Protein AF-A0A821U3C2-F1 (afdb_monomer_lite)

pLDDT: mean 88.62, std 7.86, range [51.34, 98.0]

Foldseek 3Di:
DEDPDADDDQQFKKFAQAQPDVPLPSHGGFIWGFHDDDPFWTWTAGQDDPRGRDIDIFGWDWDWDPDDPDPDTDIDGGGRIHTDLDDDPVSCPPPDDPDHDDDDVDDPDD

Radius of gyration: 15.97 Å; chains: 1; bounding box: 34×31×54 Å

Sequence (110 aa):
MPPHKLKLKISAIVMLLRNLDVKQGLCNEIRLIVRRLQNHTIDCEIATGSNKGSRIIIPRITMTPSDTFLPFKLRRHQFPIRLSFVMTINKSQGQTFERLGLLLPQPTLN

Secondary structure (DSSP, 8-state):
---SS----TT-EEEE-S-SBTTTTB-TT-EEEEEEE-SSEEEEEE-SSTTTT-EEEEE-EEE--SS---SS---EEE-SEEE-----HHHHTT---SS-----SS----

Structure (mmCIF, N/CA/C/O backbone):
data_AF-A0A821U3C2-F1
#
_entry.id   AF-A0A821U3C2-F1
#
loop_
_atom_site.group_PDB
_atom_site.id
_atom_site.type_symbol
_atom_site.label_atom_id
_atom_site.label_alt_id
_atom_site.label_comp_id
_atom_site.label_asym_id
_atom_site.label_entity_id
_atom_site.label_seq_id
_atom_site.pdbx_PDB_ins_code
_atom_site.Cartn_x
_atom_site.Cartn_y
_atom_site.Cartn_z
_atom_site.occupancy
_atom_site.B_iso_or_equiv
_atom_site.auth_seq_id
_atom_site.auth_comp_id
_atom_site.auth_asym_id
_atom_site.auth_atom_id
_atom_site.pdbx_PDB_model_num
ATOM 1 N N . MET A 1 1 ? 7.662 -5.458 -4.424 1.00 86.06 1 MET A N 1
ATOM 2 C CA . MET A 1 1 ? 6.721 -5.387 -5.571 1.00 86.06 1 MET A CA 1
ATOM 3 C C . MET A 1 1 ? 5.300 -5.636 -5.081 1.00 86.06 1 MET A C 1
ATOM 5 O O . MET A 1 1 ? 5.158 -6.473 -4.197 1.00 86.06 1 MET A O 1
ATOM 9 N N . PRO A 1 2 ? 4.265 -4.955 -5.608 1.00 88.69 2 PRO A N 1
ATOM 10 C CA . PRO A 1 2 ? 2.875 -5.212 -5.230 1.00 88.69 2 PRO A CA 1
ATOM 11 C C . PRO A 1 2 ? 2.425 -6.595 -5.718 1.00 88.69 2 PRO A C 1
ATOM 13 O O . PRO A 1 2 ? 2.973 -7.074 -6.716 1.00 88.69 2 PRO A O 1
ATOM 16 N N . PRO A 1 3 ? 1.437 -7.237 -5.072 1.00 90.00 3 PRO A N 1
ATOM 17 C CA . PRO A 1 3 ? 0.864 -8.499 -5.542 1.00 90.00 3 PRO A CA 1
ATOM 18 C C . PRO A 1 3 ? 0.393 -8.413 -7.001 1.00 90.00 3 PRO A C 1
ATOM 20 O O . PRO A 1 3 ? -0.074 -7.363 -7.443 1.00 90.00 3 PRO A O 1
ATOM 23 N N . HIS A 1 4 ? 0.486 -9.515 -7.757 1.00 90.25 4 HIS A N 1
ATOM 24 C CA . HIS A 1 4 ? -0.056 -9.561 -9.123 1.00 90.25 4 HIS A CA 1
ATOM 25 C C . HIS A 1 4 ? -1.576 -9.335 -9.116 1.00 90.25 4 HIS A C 1
ATOM 27 O O . HIS A 1 4 ? -2.078 -8.456 -9.813 1.00 90.25 4 HIS A O 1
ATOM 33 N N . LYS A 1 5 ? -2.284 -10.063 -8.243 1.00 93.56 5 LYS A N 1
ATOM 34 C CA . LYS A 1 5 ? -3.706 -9.867 -7.960 1.00 93.56 5 LYS A CA 1
ATOM 35 C C . LYS A 1 5 ? -3.862 -9.168 -6.613 1.00 93.56 5 LYS A C 1
ATOM 37 O O . LYS A 1 5 ? -3.627 -9.769 -5.568 1.00 93.56 5 LYS A O 1
ATOM 42 N N . LEU A 1 6 ? -4.254 -7.900 -6.644 1.00 93.44 6 LEU A N 1
ATOM 43 C CA . LEU A 1 6 ? -4.531 -7.104 -5.453 1.00 93.44 6 LEU A CA 1
ATOM 44 C C . LEU A 1 6 ? -6.040 -7.131 -5.175 1.00 93.44 6 LEU A C 1
ATOM 46 O O . LEU A 1 6 ? -6.819 -6.563 -5.934 1.00 93.44 6 LEU A O 1
ATOM 50 N N . LYS A 1 7 ? -6.454 -7.823 -4.108 1.00 94.50 7 LYS A N 1
ATOM 51 C CA . LYS A 1 7 ? -7.844 -7.842 -3.628 1.00 94.50 7 LYS A CA 1
ATOM 52 C C . LYS A 1 7 ? -7.958 -6.908 -2.428 1.00 94.50 7 LYS A C 1
ATOM 54 O O . LYS A 1 7 ? -7.210 -7.075 -1.471 1.00 94.50 7 LYS A O 1
ATOM 59 N N . LEU A 1 8 ? -8.872 -5.946 -2.478 1.00 94.50 8 LEU A N 1
ATOM 60 C CA . LEU A 1 8 ? -9.083 -4.953 -1.423 1.00 94.50 8 LEU A CA 1
ATOM 61 C C . LEU A 1 8 ? -10.568 -4.841 -1.093 1.00 94.50 8 LEU A C 1
ATOM 63 O O . LEU A 1 8 ? -11.419 -5.180 -1.911 1.00 94.50 8 LEU A O 1
ATOM 67 N N . LYS A 1 9 ? -10.856 -4.321 0.098 1.00 94.38 9 LYS A N 1
ATOM 68 C CA . LYS A 1 9 ? -12.190 -3.894 0.515 1.00 94.38 9 LYS A CA 1
ATOM 69 C C . LYS A 1 9 ? -12.111 -2.494 1.116 1.00 94.38 9 LYS A C 1
ATOM 71 O O . LYS A 1 9 ? -11.040 -2.075 1.558 1.00 94.38 9 LYS A O 1
ATOM 76 N N . ILE A 1 10 ? -13.239 -1.793 1.155 1.00 95.00 10 ILE A N 1
ATOM 77 C CA . ILE A 1 10 ? -13.360 -0.547 1.920 1.00 95.00 10 ILE A CA 1
ATOM 78 C C . ILE A 1 10 ? -13.021 -0.837 3.392 1.00 95.00 10 ILE A C 1
ATOM 80 O O . ILE A 1 10 ? -13.296 -1.926 3.903 1.00 95.00 10 ILE A O 1
ATOM 84 N N . SER A 1 11 ? -12.354 0.116 4.037 1.00 92.06 11 SER A N 1
ATOM 85 C CA . SER A 1 11 ? -11.809 0.045 5.399 1.00 92.06 11 SER A CA 1
ATOM 86 C C . SER A 1 11 ? -10.630 -0.915 5.587 1.00 92.06 11 SER A C 1
ATOM 88 O O . SER A 1 11 ? -10.147 -1.074 6.706 1.00 92.06 11 SER A O 1
ATOM 90 N N . ALA A 1 12 ? -10.119 -1.545 4.523 1.00 91.75 12 ALA A N 1
ATOM 91 C CA . ALA A 1 12 ? -8.883 -2.313 4.618 1.00 91.75 12 ALA A CA 1
ATOM 92 C C . ALA A 1 12 ? -7.689 -1.395 4.905 1.00 91.75 12 ALA A C 1
ATOM 94 O O . ALA A 1 12 ? -7.561 -0.323 4.308 1.00 91.75 12 ALA A O 1
ATOM 95 N N . ILE A 1 13 ? -6.785 -1.858 5.768 1.00 92.19 13 ILE A N 1
ATOM 96 C CA . ILE A 1 13 ? -5.504 -1.195 5.994 1.00 92.19 13 ILE A CA 1
ATOM 97 C C . ILE A 1 13 ? -4.501 -1.712 4.975 1.00 92.19 13 ILE A C 1
ATOM 99 O O . ILE A 1 13 ? -4.288 -2.919 4.821 1.00 92.19 13 ILE A O 1
ATOM 103 N N . VAL A 1 14 ? -3.876 -0.780 4.273 1.00 94.62 14 VAL A N 1
ATOM 104 C CA . VAL A 1 14 ? -2.854 -1.047 3.269 1.00 94.62 14 VAL A CA 1
ATOM 105 C C . VAL A 1 14 ? -1.578 -0.296 3.610 1.00 94.62 14 VAL A C 1
ATOM 107 O O . VAL A 1 14 ? -1.585 0.662 4.375 1.00 94.62 14 VAL A O 1
ATOM 110 N N . MET A 1 15 ? -0.466 -0.753 3.058 1.00 94.69 15 MET A N 1
ATOM 111 C CA . MET A 1 15 ? 0.852 -0.167 3.242 1.00 94.69 15 MET A CA 1
ATOM 112 C C . MET A 1 15 ? 1.424 0.242 1.891 1.00 94.69 15 MET A C 1
ATOM 114 O O . MET A 1 15 ? 1.381 -0.559 0.952 1.00 94.69 15 MET A O 1
ATOM 118 N N . LEU A 1 16 ? 1.975 1.452 1.807 1.00 94.50 16 LEU A N 1
ATOM 119 C CA . LEU A 1 16 ? 2.619 1.966 0.602 1.00 94.50 16 LEU A CA 1
ATOM 120 C C . LEU A 1 16 ? 3.984 1.294 0.370 1.00 94.50 16 LEU A C 1
ATOM 122 O O . LEU A 1 16 ? 4.748 1.052 1.301 1.00 94.50 16 LEU A O 1
ATOM 126 N N . LEU A 1 17 ? 4.284 0.969 -0.885 1.00 94.12 17 LEU A N 1
ATOM 127 C CA . LEU A 1 17 ? 5.470 0.216 -1.313 1.00 94.12 17 LEU A CA 1
ATOM 128 C C . LEU A 1 17 ? 6.513 1.072 -2.039 1.00 94.12 17 LEU A C 1
ATOM 130 O O . LEU A 1 17 ? 7.609 0.578 -2.316 1.00 94.12 17 LEU A O 1
ATOM 134 N N . ARG A 1 18 ? 6.145 2.295 -2.435 1.00 92.94 18 ARG A N 1
ATOM 135 C CA . ARG A 1 18 ? 7.013 3.267 -3.111 1.00 92.94 18 ARG A CA 1
ATOM 136 C C . ARG A 1 18 ? 6.731 4.666 -2.578 1.00 92.94 18 ARG A C 1
ATOM 138 O O . ARG A 1 18 ? 5.571 5.015 -2.393 1.00 92.94 18 ARG A O 1
ATOM 145 N N . ASN A 1 19 ? 7.784 5.460 -2.405 1.00 93.12 19 ASN A N 1
ATOM 146 C CA . ASN A 1 19 ? 7.664 6.886 -2.139 1.00 93.12 19 ASN A CA 1
ATOM 147 C C . ASN A 1 19 ? 6.923 7.524 -3.319 1.00 93.12 19 ASN A C 1
ATOM 149 O O . ASN A 1 19 ? 7.352 7.368 -4.464 1.00 93.12 19 ASN A O 1
ATOM 153 N N . LEU A 1 20 ? 5.815 8.200 -3.032 1.00 92.38 20 LEU A N 1
ATOM 154 C CA . LEU A 1 20 ? 5.050 8.961 -4.021 1.00 92.38 20 LEU A CA 1
ATOM 155 C C . LEU A 1 20 ? 5.273 10.457 -3.834 1.00 92.38 20 LEU A C 1
ATOM 157 O O . LEU A 1 20 ? 5.519 11.165 -4.802 1.00 92.38 20 LEU A O 1
ATOM 161 N N . ASP A 1 21 ? 5.237 10.913 -2.583 1.00 90.69 21 ASP A N 1
ATOM 162 C CA . ASP A 1 21 ? 5.488 12.301 -2.217 1.00 90.69 21 ASP A CA 1
ATOM 163 C C . ASP A 1 21 ? 6.021 12.359 -0.784 1.00 90.69 21 ASP A C 1
ATOM 165 O O . ASP A 1 21 ? 5.273 12.300 0.192 1.00 90.69 21 ASP A O 1
ATOM 169 N N . VAL A 1 22 ? 7.343 12.456 -0.656 1.00 87.31 22 VAL A N 1
ATOM 170 C CA . VAL A 1 22 ? 8.017 12.485 0.648 1.00 87.31 22 VAL A CA 1
ATOM 171 C C . VAL A 1 22 ? 7.657 13.745 1.437 1.00 87.31 22 VAL A C 1
ATOM 173 O O . VAL A 1 22 ? 7.548 13.682 2.659 1.00 87.31 22 VAL A O 1
ATOM 176 N N . LYS A 1 23 ? 7.411 14.874 0.759 1.00 86.69 23 LYS A N 1
ATOM 177 C CA . LYS A 1 23 ? 7.076 16.144 1.418 1.00 86.69 23 LYS A CA 1
ATOM 178 C C . LYS A 1 23 ? 5.701 16.074 2.078 1.00 86.69 23 LYS A C 1
ATOM 180 O O . LYS A 1 23 ? 5.523 16.589 3.174 1.00 86.69 23 LYS A O 1
ATOM 185 N N . GLN A 1 24 ? 4.762 15.378 1.440 1.00 84.06 24 GLN A N 1
ATOM 186 C CA . GLN A 1 24 ? 3.420 15.121 1.974 1.00 84.06 24 GLN A CA 1
ATOM 187 C C . GLN A 1 24 ? 3.355 13.878 2.882 1.00 84.06 24 GLN A C 1
ATOM 189 O O . GLN A 1 24 ? 2.275 13.463 3.310 1.00 84.06 24 GLN A O 1
ATOM 194 N N . GLY A 1 25 ? 4.499 13.260 3.194 1.00 85.19 25 GLY A N 1
ATOM 195 C CA . GLY A 1 25 ? 4.585 12.081 4.056 1.00 85.19 25 GLY A CA 1
ATOM 196 C C . GLY A 1 25 ? 4.146 10.770 3.391 1.00 85.19 25 GLY A C 1
ATOM 197 O O . GLY A 1 25 ? 4.036 9.755 4.072 1.00 85.19 25 GLY A O 1
ATOM 198 N N . LEU A 1 26 ? 3.927 10.741 2.073 1.00 90.25 26 LEU A N 1
ATOM 199 C CA . LEU A 1 26 ? 3.608 9.537 1.295 1.00 90.25 26 LEU A CA 1
ATOM 200 C C . LEU A 1 26 ? 4.872 8.738 0.968 1.00 90.25 26 LEU A C 1
ATOM 202 O O . LEU A 1 26 ? 5.265 8.563 -0.191 1.00 90.25 26 LEU A O 1
ATOM 206 N N . CYS A 1 27 ? 5.507 8.262 2.032 1.00 90.56 27 CYS A N 1
ATOM 207 C CA . CYS A 1 27 ? 6.712 7.451 2.000 1.00 90.56 27 CYS A CA 1
ATOM 208 C C . CYS A 1 27 ? 6.384 5.957 2.044 1.00 90.56 27 CYS A C 1
ATOM 210 O O . CYS A 1 27 ? 5.287 5.542 2.423 1.00 90.56 27 CYS A O 1
ATOM 212 N N . ASN A 1 28 ? 7.368 5.132 1.698 1.00 89.62 28 ASN A N 1
ATOM 213 C CA . ASN A 1 28 ? 7.329 3.696 1.929 1.00 89.62 28 ASN A CA 1
ATOM 214 C C . ASN A 1 28 ? 6.861 3.387 3.350 1.00 89.62 28 ASN A C 1
ATOM 216 O O . ASN A 1 28 ? 7.196 4.088 4.301 1.00 89.62 28 ASN A O 1
ATOM 220 N N . GLU A 1 29 ? 6.103 2.306 3.474 1.00 89.06 29 GLU A N 1
ATOM 221 C CA . GLU A 1 29 ? 5.623 1.764 4.743 1.00 89.06 29 GLU A CA 1
ATOM 222 C C . GLU A 1 29 ? 4.567 2.600 5.473 1.00 89.06 29 GLU A C 1
ATOM 224 O O . GLU A 1 29 ? 4.018 2.128 6.476 1.00 89.06 29 GLU A O 1
ATOM 229 N N . ILE A 1 30 ? 4.179 3.772 4.946 1.00 90.12 30 ILE A N 1
ATOM 230 C CA . ILE A 1 30 ? 3.023 4.477 5.493 1.00 90.12 30 ILE A CA 1
ATOM 231 C C . ILE A 1 30 ? 1.776 3.605 5.357 1.00 90.12 30 ILE A C 1
ATOM 233 O O . ILE A 1 30 ? 1.518 2.985 4.316 1.00 90.12 30 ILE A O 1
ATOM 237 N N . ARG A 1 31 ? 1.013 3.537 6.448 1.00 92.00 31 ARG A N 1
ATOM 238 C CA . ARG A 1 31 ? -0.254 2.819 6.495 1.00 92.00 31 ARG A CA 1
ATOM 239 C C . ARG A 1 31 ? -1.392 3.751 6.116 1.00 92.00 31 ARG A C 1
ATOM 241 O O . ARG A 1 31 ? -1.472 4.882 6.594 1.00 92.00 31 ARG A O 1
ATOM 248 N N . LEU A 1 32 ? -2.280 3.236 5.283 1.00 94.00 32 LEU A N 1
ATOM 249 C CA . LEU A 1 32 ? -3.431 3.935 4.742 1.00 94.00 32 LEU A CA 1
ATOM 250 C C . LEU A 1 32 ? -4.695 3.109 4.981 1.00 94.00 32 LEU A C 1
ATOM 252 O O . LEU A 1 32 ? -4.640 1.879 4.967 1.00 94.00 32 LEU A O 1
ATOM 256 N N . ILE A 1 33 ? -5.831 3.774 5.151 1.00 94.06 33 ILE A N 1
ATOM 257 C CA . ILE A 1 33 ? -7.156 3.153 5.227 1.00 94.06 33 ILE A CA 1
ATOM 258 C C . ILE A 1 33 ? -7.855 3.373 3.889 1.00 94.06 33 ILE A C 1
ATOM 260 O O . ILE A 1 33 ? -8.012 4.512 3.455 1.00 94.06 33 ILE A O 1
ATOM 264 N N . VAL A 1 34 ? -8.298 2.300 3.235 1.00 96.44 34 VAL A N 1
ATOM 265 C CA . VAL A 1 34 ? -9.053 2.396 1.978 1.00 96.44 34 VAL A CA 1
ATOM 266 C C . VAL A 1 34 ? -10.427 3.002 2.257 1.00 96.44 34 VAL A C 1
ATOM 268 O O . VAL A 1 34 ? -11.227 2.418 2.985 1.00 96.44 34 VAL A O 1
ATOM 271 N N . ARG A 1 35 ? -10.733 4.151 1.654 1.00 97.06 35 ARG A N 1
ATOM 272 C CA . ARG A 1 35 ? -12.037 4.818 1.779 1.00 97.06 35 ARG A CA 1
ATOM 273 C C . ARG A 1 35 ? -12.924 4.578 0.567 1.00 97.06 35 ARG A C 1
ATOM 275 O O . ARG A 1 35 ? -14.115 4.340 0.744 1.00 97.06 35 ARG A O 1
ATOM 282 N N . ARG A 1 36 ? -12.368 4.596 -0.651 1.00 98.00 36 ARG A N 1
ATOM 283 C CA . ARG A 1 36 ? -13.108 4.283 -1.889 1.00 98.00 36 ARG A CA 1
ATOM 284 C C . ARG A 1 36 ? -12.221 3.566 -2.903 1.00 98.00 36 ARG A C 1
ATOM 286 O O . ARG A 1 36 ? -11.035 3.863 -3.024 1.00 98.00 36 ARG A O 1
ATOM 293 N N . LEU A 1 37 ? -12.818 2.639 -3.647 1.00 97.88 37 LEU A N 1
ATOM 294 C CA . LEU A 1 37 ? -12.183 1.935 -4.761 1.00 97.88 37 LEU A CA 1
ATOM 295 C C . LEU A 1 37 ? -12.790 2.450 -6.067 1.00 97.88 37 LEU A C 1
ATOM 297 O O . LEU A 1 37 ? -14.003 2.383 -6.245 1.00 97.88 37 LEU A O 1
ATOM 301 N N . GLN A 1 38 ? -11.953 2.972 -6.959 1.00 95.94 38 GLN A N 1
ATOM 302 C CA . GLN A 1 38 ? -12.342 3.418 -8.297 1.00 95.94 38 GLN A CA 1
ATOM 303 C C . GLN A 1 38 ? -11.595 2.585 -9.349 1.00 95.94 38 GLN A C 1
ATOM 305 O O . GLN A 1 38 ? -10.682 1.821 -9.028 1.00 95.94 38 GLN A O 1
ATOM 310 N N . ASN A 1 39 ? -11.959 2.740 -10.623 1.00 92.19 39 ASN A N 1
ATOM 311 C CA . ASN A 1 39 ? -11.386 1.938 -11.712 1.00 92.19 39 ASN A CA 1
ATOM 312 C C . ASN A 1 39 ? -9.858 2.107 -11.842 1.00 92.19 39 ASN A C 1
ATOM 314 O O . ASN A 1 39 ? -9.133 1.134 -12.066 1.00 92.19 39 ASN A O 1
ATOM 318 N N . HIS A 1 40 ? -9.358 3.333 -11.656 1.00 94.38 40 HIS A N 1
ATOM 319 C CA . HIS A 1 40 ? -7.955 3.692 -11.916 1.00 94.38 40 HIS A CA 1
ATOM 320 C C . HIS A 1 40 ? -7.208 4.237 -10.693 1.00 94.38 40 HIS A C 1
ATOM 322 O O . HIS A 1 40 ? -5.989 4.400 -10.729 1.00 94.38 40 HIS A O 1
ATOM 328 N N . THR A 1 41 ? -7.926 4.482 -9.603 1.00 96.94 41 THR A N 1
ATOM 329 C CA . THR A 1 41 ? -7.452 5.196 -8.416 1.00 96.94 41 THR A CA 1
ATOM 330 C C . THR A 1 41 ? -8.031 4.566 -7.158 1.00 96.94 41 THR A C 1
ATOM 332 O O . THR A 1 41 ? -9.096 3.945 -7.177 1.00 96.94 41 THR A O 1
ATOM 335 N N . ILE A 1 42 ? -7.323 4.723 -6.044 1.00 98.00 42 ILE A N 1
ATOM 336 C CA . ILE A 1 42 ? -7.817 4.339 -4.723 1.00 98.00 42 ILE A CA 1
ATOM 337 C C . ILE A 1 42 ? -7.764 5.568 -3.835 1.00 98.00 42 ILE A C 1
ATOM 339 O O . ILE A 1 42 ? -6.717 6.191 -3.688 1.00 98.00 42 ILE A O 1
ATOM 343 N N . ASP A 1 43 ? -8.901 5.899 -3.246 1.00 97.75 43 ASP A N 1
ATOM 344 C CA . ASP A 1 43 ? -9.009 6.960 -2.262 1.00 97.75 43 ASP A CA 1
ATOM 345 C C . ASP A 1 43 ? -8.698 6.380 -0.886 1.00 97.75 43 ASP A C 1
ATOM 347 O O . ASP A 1 43 ? -9.355 5.442 -0.414 1.00 97.75 43 ASP A O 1
ATOM 351 N N . CYS A 1 44 ? -7.660 6.926 -0.274 1.00 96.56 44 CYS A N 1
ATOM 352 C CA . CYS A 1 44 ? -7.072 6.463 0.960 1.00 96.56 44 CYS A CA 1
ATOM 353 C C . CYS A 1 44 ? -7.048 7.586 1.993 1.00 96.56 44 CYS A C 1
ATOM 355 O O . CYS A 1 44 ? -6.967 8.766 1.668 1.00 96.56 44 CYS A O 1
ATOM 357 N N . GLU A 1 45 ? -7.046 7.205 3.259 1.00 95.19 45 GLU A N 1
ATOM 358 C CA . GLU A 1 45 ? -6.789 8.104 4.376 1.00 95.19 45 GLU A CA 1
ATOM 359 C C . GLU A 1 45 ? -5.497 7.702 5.076 1.00 95.19 45 GLU A C 1
ATOM 361 O O . GLU A 1 45 ? -5.250 6.513 5.281 1.00 95.19 45 GLU A O 1
ATOM 366 N N . ILE A 1 46 ? -4.672 8.672 5.460 1.00 93.06 46 ILE A N 1
ATOM 367 C CA . ILE A 1 46 ? -3.448 8.399 6.214 1.00 93.06 46 ILE A CA 1
ATOM 368 C C . ILE A 1 46 ? -3.808 7.914 7.622 1.00 93.06 46 ILE A C 1
ATOM 370 O O . ILE A 1 46 ? -4.423 8.636 8.405 1.00 93.06 46 ILE A O 1
ATOM 374 N N . ALA A 1 47 ? -3.389 6.692 7.965 1.00 89.31 47 ALA A N 1
ATOM 375 C CA . ALA A 1 47 ? -3.759 6.060 9.231 1.00 89.31 47 ALA A CA 1
ATOM 376 C C . ALA A 1 47 ? -2.927 6.565 10.423 1.00 89.31 47 ALA A C 1
ATOM 378 O O . ALA A 1 47 ? -3.371 6.515 11.571 1.00 89.31 47 ALA A O 1
ATOM 379 N N . THR A 1 48 ? -1.689 7.001 10.171 1.00 79.50 48 THR A N 1
ATOM 380 C CA . THR A 1 48 ? -0.689 7.284 11.210 1.00 79.50 48 THR A CA 1
ATOM 381 C C . THR A 1 48 ? 0.270 8.393 10.789 1.00 79.50 48 THR A C 1
ATOM 383 O O . THR A 1 48 ? 0.556 8.520 9.603 1.00 79.50 48 THR A O 1
ATOM 386 N N . GLY A 1 49 ? 0.860 9.097 11.758 1.00 82.12 49 GLY A N 1
ATOM 387 C CA . GLY A 1 49 ? 1.847 1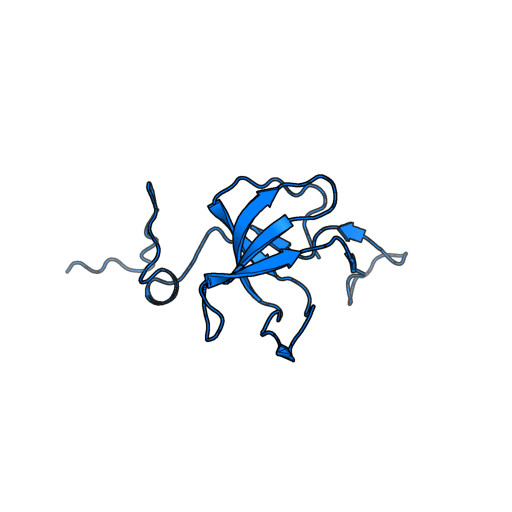0.159 11.520 1.00 82.12 49 GLY A CA 1
ATOM 388 C C . GLY A 1 49 ? 1.243 11.558 11.640 1.00 82.12 49 GLY A C 1
ATOM 389 O O . GLY A 1 49 ? 0.077 11.698 12.002 1.00 82.12 49 GLY A O 1
ATOM 390 N N . SER A 1 50 ? 2.041 12.583 11.337 1.00 83.81 50 SER A N 1
ATOM 391 C CA . SER A 1 50 ? 1.637 13.997 11.421 1.00 83.81 50 SER A CA 1
ATOM 392 C C . SER A 1 50 ? 0.443 14.331 10.526 1.00 83.81 50 SER A C 1
ATOM 394 O O . SER A 1 50 ? -0.387 15.152 10.890 1.00 83.81 50 SER A O 1
ATOM 396 N N . ASN A 1 51 ? 0.320 13.638 9.393 1.00 88.38 51 ASN A N 1
ATOM 397 C CA . ASN A 1 51 ? -0.728 13.880 8.403 1.00 88.38 51 ASN A CA 1
ATOM 398 C C . ASN A 1 51 ? -1.936 12.937 8.578 1.00 88.38 51 ASN A C 1
ATOM 400 O O . ASN A 1 51 ? -2.706 12.751 7.633 1.00 88.38 51 ASN A O 1
ATOM 404 N N . LYS A 1 52 ? -2.102 12.306 9.755 1.00 88.81 52 LYS A N 1
ATOM 405 C CA . LYS A 1 52 ? -3.221 11.389 10.052 1.00 88.81 52 LYS A CA 1
ATOM 406 C C . LYS A 1 52 ? -4.569 12.037 9.709 1.00 88.81 52 LYS A C 1
ATOM 408 O O . LYS A 1 52 ? -4.798 13.200 10.016 1.00 88.81 52 LYS A O 1
ATOM 413 N N . GLY A 1 53 ? -5.460 11.268 9.085 1.00 91.50 53 GLY A N 1
ATOM 414 C CA . GLY A 1 53 ? -6.791 11.728 8.674 1.00 91.50 53 GLY A CA 1
ATOM 415 C C . GLY A 1 53 ? -6.829 12.431 7.312 1.00 91.50 53 GLY A C 1
ATOM 416 O O . GLY A 1 53 ? -7.906 12.593 6.742 1.00 91.50 53 GLY A O 1
ATOM 417 N N . SER A 1 54 ? -5.675 12.792 6.741 1.00 93.56 54 SER A N 1
ATOM 418 C CA . SER A 1 54 ? -5.618 13.407 5.410 1.00 93.56 54 SER A CA 1
ATOM 419 C C . SER A 1 54 ? -6.016 12.412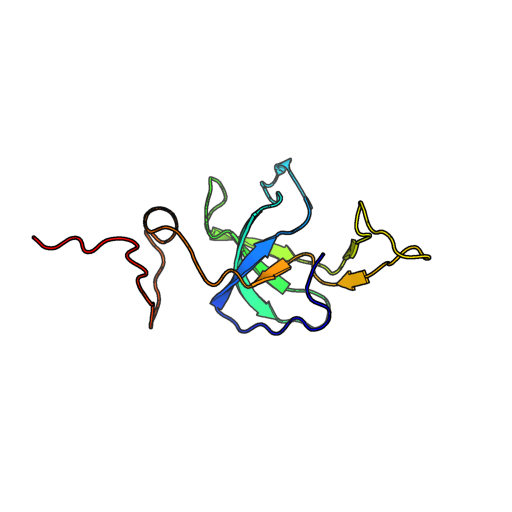 4.322 1.00 93.56 54 SER A C 1
ATOM 421 O O . SER A 1 54 ? -5.605 11.247 4.350 1.00 93.56 54 SER A O 1
ATOM 423 N N . ARG A 1 55 ? -6.795 12.885 3.342 1.00 95.25 55 ARG A N 1
ATOM 424 C CA . ARG A 1 55 ? -7.241 12.099 2.185 1.00 95.25 55 ARG A CA 1
ATOM 425 C C . ARG A 1 55 ? -6.253 12.219 1.039 1.00 95.25 55 ARG A C 1
ATOM 427 O O . ARG A 1 55 ? -5.827 13.316 0.697 1.00 95.25 55 ARG A O 1
ATOM 434 N N . ILE A 1 56 ? -5.901 11.084 0.450 1.00 95.50 56 ILE A N 1
ATOM 435 C CA . ILE A 1 56 ? -4.911 10.980 -0.618 1.00 95.50 56 ILE A CA 1
ATOM 436 C C . ILE A 1 56 ? -5.362 9.976 -1.674 1.00 95.50 56 ILE A C 1
ATOM 438 O O . ILE A 1 56 ? -5.944 8.936 -1.366 1.00 95.50 56 ILE A O 1
ATOM 442 N N . ILE A 1 57 ? -5.068 10.285 -2.934 1.00 96.69 57 ILE A N 1
ATOM 443 C CA . ILE A 1 57 ? -5.381 9.420 -4.069 1.00 96.69 57 ILE A CA 1
ATOM 444 C C . ILE A 1 57 ? -4.137 8.619 -4.442 1.00 96.69 57 ILE A C 1
ATOM 446 O O . ILE A 1 57 ? -3.082 9.180 -4.724 1.00 96.69 57 ILE A O 1
ATOM 450 N N . ILE A 1 58 ? -4.269 7.296 -4.470 1.00 96.94 58 ILE A N 1
ATOM 451 C CA . ILE A 1 58 ? -3.223 6.376 -4.908 1.00 96.94 58 ILE A CA 1
ATOM 452 C C . ILE A 1 58 ? -3.475 5.980 -6.369 1.00 96.94 58 ILE A C 1
ATOM 454 O O . ILE A 1 58 ? -4.444 5.260 -6.642 1.00 96.94 58 ILE A O 1
ATOM 458 N N . PRO 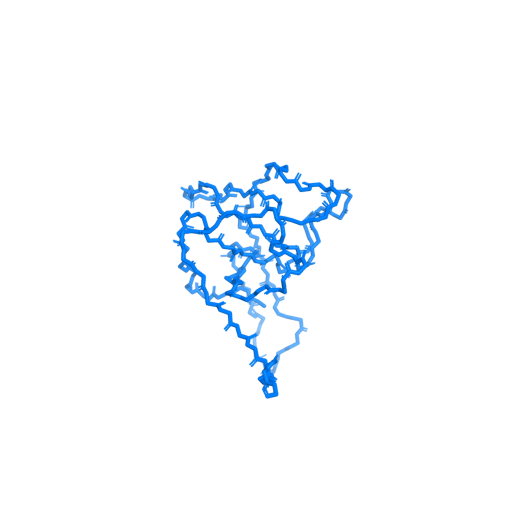A 1 59 ? -2.616 6.404 -7.313 1.00 96.62 59 PRO A N 1
ATOM 459 C CA . PRO A 1 59 ? -2.661 5.934 -8.690 1.00 96.62 59 PRO A CA 1
ATOM 460 C C . PRO A 1 59 ? -1.918 4.601 -8.851 1.00 96.62 59 PRO A C 1
ATOM 462 O O . PRO A 1 59 ? -1.166 4.153 -7.977 1.00 96.62 59 PRO A O 1
ATOM 465 N N . ARG A 1 60 ? -2.089 3.964 -10.010 1.00 96.19 60 ARG A N 1
ATOM 466 C CA . ARG A 1 60 ? -1.205 2.874 -10.439 1.00 96.19 60 ARG A CA 1
ATOM 467 C C . ARG A 1 60 ? 0.122 3.445 -10.926 1.00 96.19 60 ARG A C 1
ATOM 469 O O . ARG A 1 60 ? 0.143 4.437 -11.646 1.00 96.19 60 ARG A O 1
ATOM 476 N N . ILE A 1 61 ? 1.223 2.785 -10.582 1.00 95.19 61 ILE A N 1
ATOM 477 C CA . ILE A 1 61 ? 2.558 3.144 -11.069 1.00 95.19 61 ILE A CA 1
ATOM 478 C C . ILE A 1 61 ? 3.254 1.919 -11.652 1.00 95.19 61 ILE A C 1
ATOM 480 O O . ILE A 1 61 ? 2.936 0.775 -11.316 1.00 95.19 61 ILE A O 1
ATOM 484 N N . THR A 1 62 ? 4.233 2.154 -12.521 1.00 95.06 62 THR A N 1
ATOM 485 C CA . THR A 1 62 ? 5.087 1.083 -13.032 1.00 95.06 62 THR A CA 1
ATOM 486 C C . THR A 1 62 ? 6.258 0.863 -12.087 1.00 95.06 62 THR A C 1
ATOM 488 O O . THR A 1 62 ? 7.047 1.768 -11.839 1.00 95.06 62 THR A O 1
ATOM 491 N N . MET A 1 63 ? 6.381 -0.355 -11.572 1.00 92.62 63 MET A N 1
ATOM 492 C CA . MET A 1 63 ? 7.457 -0.761 -10.677 1.00 92.62 63 MET A CA 1
ATOM 493 C C . MET A 1 63 ? 8.310 -1.842 -11.333 1.00 92.62 63 MET A C 1
ATOM 495 O O . MET A 1 63 ? 7.785 -2.771 -11.950 1.00 92.62 63 MET A O 1
ATOM 499 N N . THR A 1 64 ? 9.618 -1.732 -11.136 1.00 90.69 64 THR A N 1
ATOM 500 C CA . THR A 1 64 ? 10.612 -2.752 -11.483 1.00 90.69 64 THR A CA 1
ATOM 501 C C . THR A 1 64 ? 11.213 -3.261 -10.168 1.00 90.69 64 THR A C 1
ATOM 503 O O . THR A 1 64 ? 11.484 -2.437 -9.280 1.00 90.69 64 THR A O 1
ATOM 506 N N . PRO A 1 65 ? 11.353 -4.581 -9.963 1.00 85.62 65 PRO A N 1
ATOM 507 C CA . PRO A 1 65 ? 12.104 -5.095 -8.831 1.00 85.62 65 PRO A CA 1
ATOM 508 C C . PRO A 1 65 ? 13.584 -4.741 -9.013 1.00 85.62 65 PRO A C 1
ATOM 510 O O . PRO A 1 65 ? 14.096 -4.765 -10.128 1.00 85.62 65 PRO A O 1
ATOM 513 N N . SER A 1 66 ? 14.238 -4.346 -7.923 1.00 74.75 66 SER A N 1
ATOM 514 C CA . SER A 1 66 ? 15.608 -3.825 -7.968 1.00 74.75 66 SER A CA 1
ATOM 515 C C . SER A 1 66 ? 16.653 -4.922 -8.171 1.00 74.75 66 SER A C 1
ATOM 517 O O . SER A 1 66 ? 17.723 -4.630 -8.686 1.00 74.75 66 SER A O 1
ATOM 519 N N . ASP A 1 67 ? 16.341 -6.154 -7.760 1.00 69.06 67 ASP A N 1
ATOM 520 C CA . ASP A 1 67 ? 17.314 -7.237 -7.672 1.00 69.06 67 ASP A CA 1
ATOM 521 C C . ASP A 1 67 ? 16.609 -8.584 -7.876 1.00 69.06 67 ASP A C 1
ATOM 523 O O . ASP A 1 67 ? 15.846 -9.050 -7.025 1.00 69.06 67 ASP A O 1
ATOM 527 N N . THR A 1 68 ? 16.745 -9.152 -9.072 1.00 74.94 68 THR A N 1
ATOM 528 C CA . THR A 1 68 ? 16.152 -10.447 -9.419 1.00 74.94 68 THR A CA 1
ATOM 529 C C . THR A 1 68 ? 17.063 -11.187 -10.383 1.00 74.94 68 THR A C 1
ATOM 531 O O . THR A 1 68 ? 17.405 -10.625 -11.420 1.00 74.94 68 THR A O 1
ATOM 534 N N . PHE A 1 69 ? 17.331 -12.470 -10.127 1.00 84.75 69 PHE A N 1
ATOM 535 C CA . PHE A 1 69 ? 18.001 -13.403 -11.053 1.00 84.75 69 PHE A CA 1
ATOM 536 C C . PHE A 1 69 ? 17.135 -13.779 -12.273 1.00 84.75 69 PHE A C 1
ATOM 538 O O . PHE A 1 69 ? 17.233 -14.877 -12.816 1.00 84.75 69 PHE A O 1
ATOM 545 N N . LEU A 1 70 ? 16.218 -12.900 -12.680 1.00 83.38 70 LEU A N 1
ATOM 546 C CA . LEU A 1 70 ? 15.360 -13.138 -13.829 1.00 83.38 70 LEU A CA 1
ATOM 547 C C . LEU A 1 70 ? 16.153 -12.854 -15.110 1.00 83.38 70 LEU A C 1
ATOM 549 O O . LEU A 1 70 ? 16.805 -11.812 -15.190 1.00 83.38 70 LEU A O 1
ATOM 553 N N . PRO A 1 71 ? 16.027 -13.692 -16.154 1.00 90.25 71 PRO A N 1
ATOM 554 C CA . PRO A 1 71 ? 16.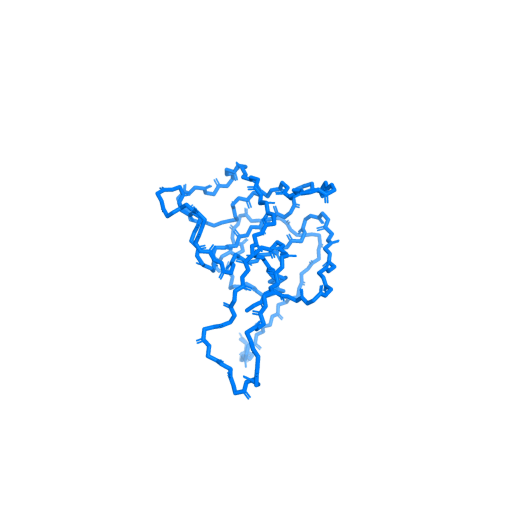682 -13.452 -17.441 1.00 90.25 71 PRO A CA 1
ATOM 555 C C . PRO A 1 71 ? 16.058 -12.277 -18.224 1.00 90.25 71 PRO A C 1
ATOM 557 O O . PRO A 1 71 ? 16.385 -12.051 -19.384 1.00 90.25 71 PRO A O 1
ATOM 560 N N . PHE A 1 72 ? 15.136 -11.523 -17.614 1.00 86.88 72 PHE A N 1
ATOM 561 C CA . PHE A 1 72 ? 14.433 -10.393 -18.212 1.00 86.88 72 PHE A CA 1
ATOM 562 C C . PHE A 1 72 ? 14.103 -9.314 -17.171 1.00 86.88 72 PHE A C 1
ATOM 564 O O . PHE A 1 72 ? 13.989 -9.573 -15.971 1.00 86.88 72 PHE A O 1
ATOM 571 N N . LYS A 1 73 ? 13.861 -8.085 -17.646 1.00 87.62 73 LYS A N 1
ATOM 572 C CA . LYS A 1 73 ? 13.403 -6.971 -16.802 1.00 87.62 73 LYS A CA 1
ATOM 573 C C . LYS A 1 73 ? 11.897 -7.069 -16.555 1.00 87.62 73 LYS A C 1
ATOM 575 O O . LYS A 1 73 ? 11.093 -6.716 -17.417 1.00 87.62 73 LYS A O 1
ATOM 580 N N . LEU A 1 74 ? 11.498 -7.499 -15.360 1.00 89.62 74 LEU A N 1
ATOM 581 C CA . LEU A 1 74 ? 10.089 -7.526 -14.965 1.00 89.62 74 LEU A CA 1
ATOM 582 C C . LEU A 1 74 ? 9.573 -6.109 -14.662 1.00 89.62 74 LEU A C 1
ATOM 584 O O . LEU A 1 74 ? 10.034 -5.464 -13.726 1.00 89.62 74 LEU A O 1
ATOM 588 N N . ARG A 1 75 ? 8.547 -5.647 -15.381 1.00 91.75 75 ARG A N 1
ATOM 589 C CA . ARG A 1 75 ? 7.817 -4.404 -15.066 1.00 91.75 75 ARG A CA 1
ATOM 590 C C . ARG A 1 75 ? 6.376 -4.735 -14.692 1.00 91.75 75 ARG A C 1
ATOM 592 O O . ARG A 1 75 ? 5.730 -5.531 -15.365 1.00 91.75 75 ARG A O 1
ATOM 599 N N . ARG A 1 76 ? 5.850 -4.124 -13.628 1.00 93.19 76 ARG A N 1
ATOM 600 C CA . ARG A 1 76 ? 4.443 -4.273 -13.214 1.00 93.19 76 ARG A CA 1
ATOM 601 C C . ARG A 1 76 ? 3.796 -2.910 -13.062 1.00 93.19 76 ARG A C 1
ATOM 603 O O . ARG A 1 76 ? 4.260 -2.115 -12.251 1.00 93.19 76 ARG A O 1
ATOM 610 N N . HIS A 1 77 ? 2.711 -2.681 -13.792 1.00 94.94 77 HIS A N 1
ATOM 611 C CA . HIS A 1 77 ? 1.871 -1.502 -13.626 1.00 94.94 77 HIS A CA 1
ATOM 612 C C . HIS A 1 77 ? 0.719 -1.816 -12.664 1.00 94.94 77 HIS A C 1
ATOM 614 O O . HIS A 1 77 ? -0.210 -2.547 -13.009 1.00 94.94 77 HIS A O 1
ATOM 620 N N . GLN A 1 78 ? 0.816 -1.344 -11.422 1.00 96.06 78 GLN A N 1
ATOM 621 C CA . GLN A 1 78 ? -0.131 -1.678 -10.355 1.00 96.06 78 GLN A CA 1
ATOM 622 C C . GLN A 1 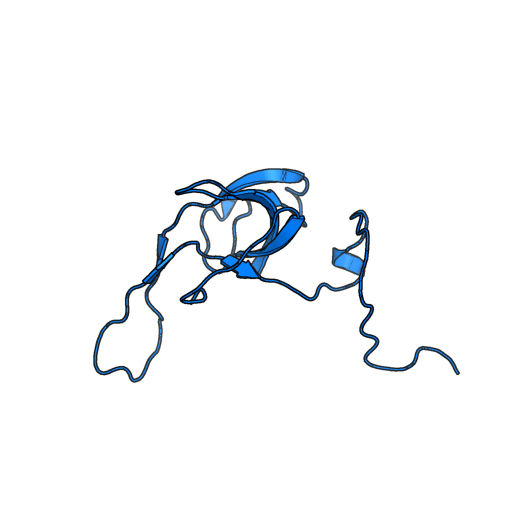78 ? -0.141 -0.587 -9.278 1.00 96.06 78 GLN A C 1
ATOM 624 O O . GLN A 1 78 ? 0.790 0.213 -9.188 1.00 96.06 78 GLN A O 1
ATOM 629 N N . PHE A 1 79 ? -1.179 -0.559 -8.440 1.00 97.00 79 PHE A N 1
ATOM 630 C CA . PHE A 1 79 ? -1.176 0.273 -7.239 1.00 97.00 79 PHE A CA 1
ATOM 631 C C . PHE A 1 79 ? 0.029 -0.082 -6.350 1.00 97.00 79 PHE A C 1
ATOM 633 O O . PHE A 1 79 ? 0.247 -1.267 -6.067 1.00 97.00 79 PHE A O 1
ATOM 640 N N . PRO A 1 80 ? 0.812 0.906 -5.886 1.00 96.12 80 PRO A N 1
ATOM 641 C CA . PRO A 1 80 ? 2.011 0.682 -5.085 1.00 96.12 80 PRO A CA 1
ATOM 642 C C . PRO A 1 80 ? 1.665 0.379 -3.626 1.00 96.12 80 PRO A C 1
ATOM 644 O O . PRO A 1 80 ? 2.246 0.959 -2.719 1.00 96.12 80 PRO A O 1
ATOM 647 N N . ILE A 1 81 ? 0.715 -0.518 -3.378 1.00 95.81 81 ILE A N 1
ATOM 648 C CA . ILE A 1 81 ? 0.244 -0.864 -2.038 1.00 95.81 81 ILE A CA 1
ATOM 649 C C . ILE A 1 81 ? 0.169 -2.379 -1.849 1.00 95.81 81 ILE A C 1
ATOM 651 O O . ILE A 1 81 ? 0.059 -3.152 -2.804 1.00 95.81 81 ILE A O 1
ATOM 655 N N . ARG A 1 82 ? 0.196 -2.808 -0.589 1.00 94.50 82 ARG A N 1
ATOM 656 C CA . ARG A 1 82 ? -0.136 -4.175 -0.163 1.00 94.50 82 ARG A CA 1
ATOM 657 C C . ARG A 1 82 ? -1.076 -4.142 1.035 1.00 94.50 82 ARG A C 1
ATOM 659 O O . ARG A 1 82 ? -1.056 -3.173 1.785 1.00 94.50 82 ARG A O 1
ATOM 666 N N . LEU A 1 83 ? -1.854 -5.201 1.250 1.00 93.75 83 LEU A N 1
ATOM 667 C CA . LEU A 1 83 ? -2.609 -5.360 2.497 1.00 93.75 83 LEU A CA 1
ATOM 668 C C . LEU A 1 83 ? -1.658 -5.401 3.700 1.00 93.75 83 LEU A C 1
ATOM 670 O O . LEU A 1 83 ? -0.601 -6.032 3.645 1.00 93.75 83 LEU A O 1
ATOM 674 N N . SER A 1 84 ? -2.050 -4.730 4.780 1.00 88.94 84 SER A N 1
ATOM 675 C CA . SER A 1 84 ? -1.345 -4.707 6.061 1.00 88.94 84 SER A CA 1
ATOM 676 C C . SER A 1 84 ? -2.269 -5.271 7.136 1.00 88.94 84 SER A C 1
ATOM 678 O O . SER A 1 84 ? -2.995 -4.523 7.783 1.00 88.94 84 SER A O 1
ATOM 680 N N . PHE A 1 85 ? -2.236 -6.592 7.324 1.00 78.88 85 PHE A N 1
ATOM 681 C CA . PHE A 1 85 ? -3.109 -7.299 8.271 1.00 78.88 85 PHE A CA 1
ATOM 682 C C . PHE A 1 85 ? -2.783 -7.032 9.743 1.00 78.88 85 PHE A C 1
ATOM 684 O O . PHE A 1 85 ? -3.660 -7.159 10.589 1.00 78.88 85 PHE A O 1
ATOM 691 N N . VAL A 1 86 ? -1.534 -6.674 10.049 1.00 81.00 86 VAL A N 1
ATOM 692 C CA . VAL A 1 86 ? -1.051 -6.514 11.424 1.00 81.00 86 VAL A CA 1
ATOM 693 C C . VAL A 1 86 ? -0.565 -5.086 11.649 1.00 81.00 86 VAL A C 1
ATOM 695 O O . VAL A 1 86 ? 0.124 -4.484 10.813 1.00 81.00 86 VAL A O 1
ATOM 698 N N . MET A 1 87 ? -0.909 -4.553 12.814 1.00 80.81 87 MET A N 1
ATOM 699 C CA . MET A 1 87 ? -0.407 -3.291 13.337 1.00 80.81 87 MET A CA 1
ATOM 700 C C . MET A 1 87 ? -0.072 -3.443 14.814 1.00 80.81 87 MET A C 1
ATOM 702 O O . MET A 1 87 ? -0.647 -4.276 15.506 1.00 80.81 87 MET A O 1
ATOM 706 N N . THR A 1 88 ? 0.878 -2.642 15.283 1.00 83.06 88 THR A N 1
ATOM 707 C CA . THR A 1 88 ? 1.178 -2.563 16.712 1.00 83.06 88 THR A CA 1
ATOM 708 C C . THR A 1 88 ? 0.079 -1.779 17.429 1.00 83.06 88 THR A C 1
ATOM 710 O O . THR A 1 88 ? -0.536 -0.894 16.830 1.00 83.06 88 THR A O 1
ATOM 713 N N . ILE A 1 89 ? -0.131 -2.064 18.717 1.00 83.19 89 ILE A N 1
ATOM 714 C CA . ILE A 1 89 ? -1.163 -1.424 19.557 1.00 83.19 89 ILE A CA 1
ATOM 715 C C . ILE A 1 89 ? -1.044 0.108 19.519 1.00 83.19 89 ILE A C 1
ATOM 717 O O . ILE A 1 89 ? -2.012 0.817 19.255 1.00 83.19 89 ILE A O 1
ATOM 721 N N . ASN A 1 90 ? 0.174 0.636 19.654 1.00 80.06 90 ASN A N 1
ATOM 722 C CA . ASN A 1 90 ? 0.411 2.084 19.602 1.00 80.06 90 ASN A CA 1
ATOM 723 C C . ASN A 1 90 ? -0.014 2.710 18.262 1.00 80.06 90 ASN A C 1
ATOM 725 O O . ASN A 1 90 ? -0.358 3.885 18.198 1.00 80.06 90 ASN A O 1
ATOM 729 N N . LYS A 1 91 ? 0.015 1.943 17.164 1.00 74.81 91 LYS A N 1
ATOM 730 C CA . LYS A 1 91 ? -0.401 2.418 15.837 1.00 74.81 91 LYS A CA 1
ATOM 731 C C . LYS A 1 91 ? -1.904 2.256 15.603 1.00 74.81 91 LYS A C 1
ATOM 733 O O . LYS A 1 91 ? -2.435 2.966 14.751 1.00 74.81 91 LYS A O 1
ATOM 738 N N . SER A 1 92 ? -2.575 1.362 16.330 1.00 79.00 92 SER A N 1
ATOM 739 C CA . SER A 1 92 ? -4.034 1.207 16.287 1.00 79.00 92 SER A CA 1
ATOM 740 C C . SER A 1 92 ? -4.773 2.206 17.180 1.00 79.00 92 SER A C 1
ATOM 742 O O . SER A 1 92 ? -5.988 2.335 17.062 1.00 79.00 92 SER A O 1
ATOM 744 N N . GLN A 1 93 ? -4.078 2.917 18.071 1.00 80.62 93 GLN A N 1
ATOM 745 C CA . GLN A 1 93 ? -4.707 3.840 19.015 1.00 80.62 93 GLN A CA 1
ATOM 746 C C . GLN A 1 93 ? -5.498 4.955 18.302 1.00 80.62 93 GLN A C 1
ATOM 748 O O . GLN A 1 93 ? -5.016 5.622 17.378 1.00 80.62 93 GLN A O 1
ATOM 753 N N . GLY A 1 94 ? -6.747 5.152 18.736 1.00 76.81 94 GLY A N 1
ATOM 754 C CA . GLY A 1 94 ? -7.670 6.106 18.117 1.00 76.81 94 GLY A CA 1
ATOM 755 C C . GLY A 1 94 ? -8.148 5.688 16.722 1.00 76.81 94 GLY A C 1
ATOM 756 O O . GLY A 1 94 ? -8.409 6.558 15.892 1.00 76.81 94 GLY A O 1
ATOM 757 N N . GLN A 1 95 ? -8.188 4.384 16.435 1.00 76.38 95 GLN A N 1
ATOM 758 C CA . GLN A 1 95 ? -8.902 3.793 15.302 1.00 76.38 95 GLN A CA 1
ATOM 759 C C . GLN A 1 95 ? -10.027 2.898 15.833 1.00 76.38 95 GLN A C 1
ATOM 761 O O . GLN A 1 95 ? -9.874 2.253 16.870 1.00 76.38 95 GLN A O 1
ATOM 766 N N . THR A 1 96 ? -11.143 2.843 15.110 1.00 78.56 96 THR A N 1
ATOM 767 C CA . THR A 1 96 ? -12.292 2.000 15.460 1.00 78.56 96 THR A CA 1
ATOM 768 C C . THR A 1 96 ? -12.356 0.810 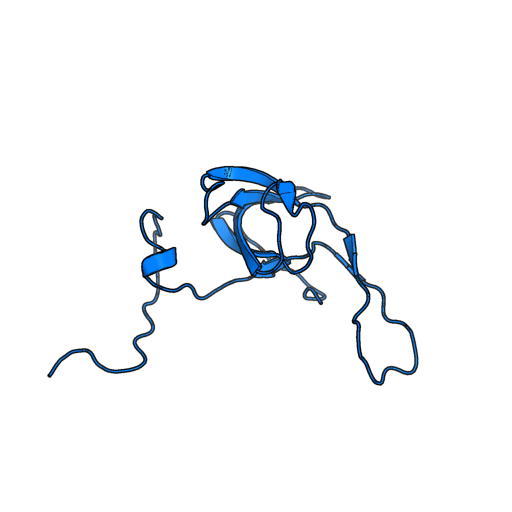14.511 1.00 78.56 96 THR A C 1
ATOM 770 O O . THR A 1 96 ? -12.347 0.983 13.292 1.00 78.56 96 THR A O 1
ATOM 773 N N . PHE A 1 97 ? -12.448 -0.396 15.070 1.00 77.31 97 PHE A N 1
ATOM 774 C CA . PHE A 1 97 ? -12.592 -1.644 14.324 1.00 77.31 97 PHE A CA 1
ATOM 775 C C . PHE A 1 97 ? -13.798 -2.413 14.856 1.00 77.31 97 PHE A C 1
ATOM 777 O O . PHE A 1 97 ? -13.925 -2.571 16.064 1.00 77.31 97 PHE A O 1
ATOM 784 N N . GLU A 1 98 ? -14.657 -2.922 13.968 1.00 81.81 98 GLU A N 1
ATOM 785 C CA . GLU A 1 98 ? -15.783 -3.782 14.373 1.00 81.81 98 GLU A CA 1
ATOM 786 C C . GLU A 1 98 ? -15.282 -5.113 14.954 1.00 81.81 98 GLU A C 1
ATOM 788 O O . GLU A 1 98 ? -15.823 -5.620 15.930 1.00 81.81 98 GLU A O 1
ATOM 793 N N . ARG A 1 99 ? -14.232 -5.689 14.351 1.00 81.12 99 ARG A N 1
ATOM 794 C CA . ARG A 1 99 ? -13.594 -6.941 14.782 1.00 81.12 99 ARG A CA 1
ATOM 795 C C . ARG A 1 99 ? -12.090 -6.839 14.576 1.00 81.12 99 ARG A C 1
ATOM 797 O O . ARG A 1 99 ? -11.647 -6.394 13.515 1.00 81.12 99 ARG A O 1
ATOM 804 N N . LEU A 1 100 ? -11.314 -7.277 15.563 1.00 83.75 100 LEU A N 1
ATOM 805 C CA . LEU A 1 100 ? -9.853 -7.316 15.510 1.00 83.75 100 LEU A CA 1
ATOM 806 C C . LEU A 1 100 ? -9.323 -8.563 16.226 1.00 83.75 100 LEU A C 1
ATOM 808 O O . LEU A 1 100 ? -9.944 -9.051 17.166 1.00 83.75 100 LEU A O 1
ATOM 812 N N . GLY A 1 101 ? -8.183 -9.074 15.766 1.00 86.88 101 GLY A N 1
ATOM 813 C CA . GLY A 1 101 ? -7.435 -10.125 16.454 1.00 86.88 101 GLY A CA 1
ATOM 814 C C . GLY A 1 101 ? -6.227 -9.520 17.159 1.00 86.88 101 GLY A C 1
ATOM 815 O O . GLY A 1 101 ? -5.501 -8.728 16.556 1.00 86.88 101 GLY A O 1
ATOM 816 N N . LEU A 1 102 ? -6.010 -9.888 18.420 1.00 87.69 102 LEU A N 1
ATOM 817 C CA . LEU A 1 102 ? -4.807 -9.524 19.166 1.00 87.69 102 LEU A CA 1
ATOM 818 C C . LEU A 1 102 ? -3.817 -10.685 19.104 1.00 87.69 102 LEU A C 1
ATOM 820 O O . LEU A 1 102 ? -4.126 -11.792 19.536 1.00 87.69 102 LEU A O 1
ATOM 824 N N . LEU A 1 103 ? -2.628 -10.425 18.561 1.00 87.75 103 LEU A N 1
ATOM 825 C CA . LEU A 1 103 ? -1.506 -11.356 18.618 1.00 87.75 103 LEU A CA 1
ATOM 826 C C . LEU A 1 103 ? -0.616 -10.964 19.799 1.00 87.75 103 LEU A C 1
ATOM 828 O O . LEU A 1 103 ? 0.056 -9.934 19.742 1.00 87.75 103 LEU A O 1
ATOM 832 N N . LEU A 1 104 ? -0.613 -11.787 20.844 1.00 87.88 104 LEU A N 1
ATOM 833 C CA . LEU A 1 104 ? 0.286 -11.660 21.989 1.00 87.88 104 LEU A CA 1
ATOM 834 C C . LEU A 1 104 ? 1.420 -12.685 21.822 1.00 87.88 104 LEU A C 1
ATOM 836 O O . LEU A 1 104 ? 1.154 -13.882 21.908 1.00 87.88 104 LEU A O 1
ATOM 840 N N . PRO A 1 105 ? 2.669 -12.259 21.548 1.00 84.69 105 PRO A N 1
ATOM 841 C CA . PRO A 1 105 ? 3.795 -13.184 21.381 1.00 84.69 105 PRO A CA 1
ATOM 842 C C . PRO A 1 105 ? 4.144 -13.947 22.663 1.00 84.69 105 PRO A C 1
ATOM 844 O O . PRO A 1 105 ? 4.755 -15.008 22.601 1.00 84.69 105 PRO A O 1
ATOM 847 N N . GLN A 1 106 ? 3.778 -13.385 23.816 1.00 86.62 106 GLN A N 1
ATOM 848 C CA . GLN A 1 106 ? 3.942 -13.976 25.136 1.00 86.62 106 GLN A CA 1
ATOM 849 C C . GLN A 1 106 ? 2.638 -13.794 25.923 1.00 86.62 106 GLN A C 1
ATOM 851 O O . GLN A 1 106 ? 1.993 -12.749 25.779 1.00 86.62 106 GLN A O 1
ATOM 856 N N . PRO A 1 107 ? 2.235 -14.778 26.742 1.00 79.31 107 PRO A N 1
ATOM 857 C CA . PRO A 1 107 ? 1.107 -14.615 27.648 1.00 79.31 107 PRO A CA 1
ATOM 858 C C . PRO A 1 107 ? 1.428 -13.519 28.673 1.00 79.31 107 PRO A C 1
ATOM 860 O O . PRO A 1 107 ? 2.482 -13.529 29.297 1.00 79.31 107 PRO A O 1
ATOM 863 N N . THR A 1 108 ? 0.522 -12.556 28.834 1.00 69.81 108 THR A N 1
ATOM 864 C CA . THR A 1 108 ? 0.661 -11.440 29.790 1.00 69.81 108 THR A CA 1
ATOM 865 C C . THR A 1 108 ? -0.075 -11.701 31.107 1.00 69.81 108 THR A C 1
ATOM 867 O O . THR A 1 108 ? -0.427 -10.761 31.815 1.00 69.81 108 THR A O 1
ATOM 870 N N . LEU A 1 109 ? -0.352 -12.967 31.415 1.00 67.00 109 LEU A N 1
ATOM 871 C CA . LEU A 1 109 ? -0.969 -13.416 32.659 1.00 67.00 109 LEU A CA 1
ATOM 872 C C . LEU A 1 109 ? 0.022 -14.365 33.340 1.00 67.00 109 LEU A C 1
ATOM 874 O O . LEU A 1 109 ? 0.390 -15.377 32.741 1.00 67.00 109 LEU A O 1
ATOM 878 N N . ASN A 1 110 ? 0.464 -13.987 34.542 1.00 51.34 110 ASN A N 1
ATOM 879 C CA . ASN A 1 110 ? 1.045 -14.916 35.514 1.00 51.34 110 ASN A CA 1
ATOM 880 C C . ASN A 1 110 ? -0.071 -15.729 36.171 1.00 51.34 110 ASN A C 1
ATOM 882 O O . ASN A 1 110 ? -1.175 -15.157 36.334 1.00 51.34 110 ASN A O 1
#